Protein AF-A0A934G3W0-F1 (afdb_monomer_lite)

Secondary structure (DSSP, 8-state):
--GGG-GGG-SHHHHHHHHTTSSPPPHHHHHHHHHHHTS-GGGG-

Foldseek 3Di:
DDLVVQPQQPDSVSSVCPVVVVDADDPSSLVVVCVVVVHDSVVRD

Structure (mmCIF, N/CA/C/O backbone):
data_AF-A0A934G3W0-F1
#
_entry.id   AF-A0A934G3W0-F1
#
loop_
_atom_site.group_PDB
_atom_site.id
_atom_site.type_symbol
_atom_site.label_atom_id
_atom_site.label_alt_id
_atom_site.label_comp_id
_atom_site.label_asym_id
_atom_site.label_entity_id
_atom_site.label_seq_id
_atom_site.pdbx_PDB_ins_code
_atom_site.Cartn_x
_atom_site.Cartn_y
_atom_site.Cartn_z
_atom_site.occupancy
_atom_site.B_iso_or_equiv
_atom_site.auth_seq_id
_atom_site.auth_comp_id
_atom_site.auth_asym_id
_atom_site.auth_atom_id
_atom_site.pdbx_PDB_model_num
ATOM 1 N N . MET A 1 1 ? -12.534 4.471 -9.677 1.00 69.12 1 MET A N 1
ATOM 2 C CA . MET A 1 1 ? -11.958 4.392 -8.321 1.00 69.12 1 MET A CA 1
ATOM 3 C C . MET A 1 1 ? -11.015 5.564 -8.145 1.00 69.12 1 MET A C 1
ATOM 5 O O . MET A 1 1 ? -10.161 5.773 -8.997 1.00 69.12 1 MET A O 1
ATOM 9 N N . ARG A 1 2 ? -11.242 6.386 -7.128 1.00 86.62 2 ARG A N 1
ATOM 10 C CA . ARG A 1 2 ? -10.438 7.569 -6.807 1.00 86.62 2 ARG A CA 1
ATOM 11 C C . ARG A 1 2 ? -9.465 7.220 -5.685 1.00 86.62 2 ARG A C 1
ATOM 13 O O . ARG A 1 2 ? -9.705 6.284 -4.931 1.00 86.62 2 ARG A O 1
ATOM 20 N N . GLN A 1 3 ? -8.403 8.006 -5.533 1.00 84.12 3 GLN A N 1
ATOM 21 C CA . GLN A 1 3 ? -7.413 7.796 -4.469 1.00 84.12 3 GLN A CA 1
ATOM 22 C C . GLN A 1 3 ? -8.030 7.862 -3.060 1.00 84.12 3 GLN A C 1
ATOM 24 O O . GLN A 1 3 ? -7.560 7.185 -2.151 1.00 84.12 3 GLN A O 1
ATOM 29 N N . VAL A 1 4 ? -9.112 8.626 -2.871 1.00 89.25 4 VAL A N 1
ATOM 30 C CA . VAL A 1 4 ? -9.880 8.694 -1.607 1.00 89.25 4 VAL A CA 1
ATOM 31 C C . VAL A 1 4 ? -10.594 7.395 -1.251 1.00 89.25 4 VAL A C 1
ATOM 33 O O . VAL A 1 4 ? -10.945 7.193 -0.095 1.00 89.25 4 VAL A O 1
ATOM 36 N N . ASP A 1 5 ? -10.767 6.498 -2.219 1.00 92.56 5 ASP A N 1
ATOM 37 C CA . ASP A 1 5 ? -11.457 5.231 -2.019 1.00 92.56 5 ASP A CA 1
ATOM 38 C C . ASP A 1 5 ? -10.500 4.127 -1.502 1.00 92.56 5 ASP A C 1
ATOM 40 O O . ASP A 1 5 ? -10.913 2.970 -1.458 1.00 92.56 5 ASP A O 1
ATOM 44 N N . LEU A 1 6 ? -9.244 4.460 -1.147 1.00 93.38 6 LEU A N 1
ATOM 45 C CA . LEU A 1 6 ? -8.165 3.551 -0.697 1.00 93.38 6 LEU A CA 1
ATOM 46 C C . LEU A 1 6 ? -7.626 3.884 0.716 1.00 93.38 6 LEU A C 1
ATOM 48 O O . LEU A 1 6 ? -6.422 4.115 0.882 1.00 93.38 6 LEU A O 1
ATOM 52 N N . PRO A 1 7 ? -8.475 3.957 1.755 1.00 94.06 7 PRO A N 1
ATOM 53 C CA . PRO A 1 7 ? -8.036 4.323 3.105 1.00 94.06 7 PRO A CA 1
ATOM 54 C C . PRO A 1 7 ? -7.011 3.347 3.708 1.00 94.06 7 PRO A C 1
ATOM 56 O O . PRO A 1 7 ? -6.167 3.753 4.505 1.00 94.06 7 PRO A O 1
ATOM 59 N N . GLU A 1 8 ? -7.035 2.075 3.308 1.00 94.31 8 GLU A N 1
ATOM 60 C CA . GLU A 1 8 ? -6.113 1.031 3.763 1.00 94.31 8 GLU A CA 1
ATOM 61 C C . GLU A 1 8 ? -4.656 1.264 3.336 1.00 94.31 8 GLU A C 1
ATOM 63 O O . GLU A 1 8 ? -3.726 0.713 3.930 1.00 94.31 8 GLU A O 1
ATOM 68 N N . LEU A 1 9 ? -4.444 2.114 2.329 1.00 95.44 9 LEU A N 1
ATOM 69 C CA . LEU A 1 9 ? -3.120 2.490 1.855 1.00 95.44 9 LEU A CA 1
ATOM 70 C C . LEU A 1 9 ? -2.538 3.693 2.613 1.00 95.44 9 LEU A C 1
ATOM 72 O O . LEU A 1 9 ? -1.323 3.896 2.579 1.00 95.44 9 LEU A O 1
ATOM 76 N N . GLY A 1 10 ? -3.364 4.452 3.340 1.00 94.88 10 GLY A N 1
ATOM 77 C CA . GLY A 1 10 ? -2.964 5.617 4.130 1.00 94.88 10 GLY A CA 1
ATOM 78 C C . GLY A 1 10 ? -3.573 6.932 3.635 1.00 94.88 10 GLY A C 1
ATOM 79 O O . GLY A 1 10 ? -4.661 6.968 3.065 1.00 94.88 10 GLY A O 1
ATOM 80 N N . SER A 1 11 ? -2.884 8.048 3.890 1.00 96.06 11 SER A N 1
ATOM 81 C CA . SER A 1 11 ? -3.343 9.376 3.460 1.00 96.06 11 SER A CA 1
ATOM 82 C C . SER A 1 11 ? -3.275 9.543 1.935 1.00 96.06 11 SER A C 1
ATOM 84 O O . SER A 1 11 ? -2.550 8.821 1.254 1.00 96.06 11 SER A O 1
ATOM 86 N N . GLN A 1 12 ? -3.970 10.550 1.388 1.00 94.19 12 GLN A N 1
ATOM 87 C CA . GLN A 1 12 ? -3.949 10.835 -0.057 1.00 94.19 12 GLN A CA 1
ATOM 88 C C . GLN A 1 12 ? -2.538 11.020 -0.631 1.00 94.19 12 GLN A C 1
ATOM 90 O O . GLN A 1 12 ? -2.261 10.543 -1.728 1.00 94.19 12 GLN A O 1
ATOM 95 N N . GLY A 1 13 ? -1.629 11.652 0.118 1.00 95.88 13 GLY A N 1
ATOM 96 C CA . GLY A 1 13 ? -0.230 11.784 -0.297 1.00 95.88 13 GLY A CA 1
ATOM 97 C C . GLY A 1 13 ? 0.451 10.424 -0.461 1.00 95.88 13 GLY A C 1
ATOM 98 O O . GLY A 1 13 ? 1.043 10.161 -1.503 1.00 95.88 13 GLY A O 1
ATOM 99 N N . VAL A 1 14 ? 0.270 9.527 0.516 1.00 96.06 14 VAL A N 1
ATOM 100 C CA . VAL A 1 14 ? 0.833 8.168 0.471 1.00 96.06 14 VAL A CA 1
ATOM 101 C C . VAL A 1 14 ? 0.269 7.378 -0.709 1.00 96.06 14 VAL A C 1
ATOM 103 O O . VAL A 1 14 ? 1.032 6.751 -1.438 1.00 96.06 14 VAL A O 1
ATOM 106 N N . VAL A 1 15 ? -1.046 7.445 -0.942 1.00 95.31 15 VAL A N 1
ATOM 107 C CA . VAL A 1 15 ? -1.690 6.785 -2.091 1.00 95.31 15 VAL A CA 1
ATOM 108 C C . VAL A 1 15 ? -1.121 7.304 -3.415 1.00 95.31 15 VAL A C 1
ATOM 110 O O . VAL A 1 15 ? -0.816 6.512 -4.303 1.00 95.31 15 VAL A O 1
ATOM 113 N N . SER A 1 16 ? -0.933 8.619 -3.547 1.00 95.44 16 SER A N 1
ATOM 114 C CA . SER A 1 16 ? -0.347 9.231 -4.745 1.00 95.44 16 SER A CA 1
ATOM 115 C C . SER A 1 16 ? 1.090 8.761 -4.999 1.00 95.44 16 SER A C 1
ATOM 117 O O . SER A 1 16 ? 1.452 8.451 -6.136 1.00 95.44 16 SER A O 1
ATOM 119 N N . GLU A 1 17 ? 1.916 8.659 -3.956 1.00 97.00 17 GLU A N 1
ATOM 120 C CA . GLU A 1 17 ? 3.288 8.151 -4.073 1.00 97.00 17 GLU A CA 1
ATOM 121 C C . GLU A 1 17 ? 3.345 6.667 -4.456 1.00 97.00 17 GLU A C 1
ATOM 123 O O . GLU A 1 17 ? 4.151 6.309 -5.313 1.00 97.00 17 GLU A O 1
ATOM 128 N N . LEU A 1 18 ? 2.462 5.831 -3.894 1.00 94.94 18 LEU A N 1
ATOM 129 C CA . LEU A 1 18 ? 2.344 4.412 -4.257 1.00 94.94 18 LEU A CA 1
ATOM 130 C C . LEU A 1 18 ? 1.937 4.240 -5.727 1.00 94.94 18 LEU A C 1
ATOM 132 O O . LEU A 1 18 ? 2.596 3.532 -6.482 1.00 94.94 18 LEU A O 1
ATOM 136 N N . LEU A 1 19 ? 0.881 4.933 -6.167 1.00 91.56 19 LEU A N 1
ATOM 137 C CA . LEU A 1 19 ? 0.371 4.821 -7.541 1.00 91.56 19 LEU A CA 1
ATOM 138 C C . LEU A 1 19 ? 1.323 5.396 -8.595 1.00 91.56 19 LEU A C 1
ATOM 140 O O . LEU A 1 19 ? 1.245 5.022 -9.761 1.00 91.56 19 LEU A O 1
ATOM 144 N N . SER A 1 20 ? 2.202 6.315 -8.199 1.00 95.12 20 SER A N 1
ATOM 145 C CA . SER A 1 20 ? 3.239 6.866 -9.077 1.00 95.12 20 SER A CA 1
ATOM 146 C C . SER A 1 20 ? 4.562 6.098 -9.017 1.00 95.12 20 SER A C 1
ATOM 148 O O . SER A 1 20 ? 5.506 6.493 -9.697 1.00 95.12 20 SER A O 1
ATOM 150 N N . GLY A 1 21 ? 4.655 5.040 -8.203 1.00 94.50 21 GLY A N 1
ATOM 151 C CA . GLY A 1 21 ? 5.872 4.242 -8.035 1.00 94.50 21 GLY A CA 1
ATOM 152 C C . GLY A 1 21 ? 7.009 4.965 -7.306 1.00 94.50 21 GLY A C 1
ATOM 153 O O . GLY A 1 21 ? 8.118 4.449 -7.241 1.00 94.50 21 GLY A O 1
ATOM 154 N N . ARG A 1 22 ? 6.760 6.153 -6.736 1.00 97.69 22 ARG A N 1
ATOM 155 C CA . ARG A 1 22 ? 7.747 6.869 -5.905 1.00 97.69 22 ARG A CA 1
ATOM 156 C C . ARG A 1 22 ? 7.936 6.222 -4.538 1.00 97.69 22 ARG A C 1
ATOM 158 O O . ARG A 1 22 ? 8.900 6.521 -3.839 1.00 97.69 22 ARG A O 1
ATOM 165 N N . ARG A 1 23 ? 6.998 5.359 -4.154 1.00 96.31 23 ARG A N 1
ATOM 166 C CA . ARG A 1 23 ? 7.014 4.587 -2.921 1.00 96.31 23 ARG A CA 1
ATOM 167 C C . ARG A 1 23 ? 6.540 3.171 -3.207 1.00 96.31 23 ARG A C 1
ATOM 169 O O . ARG A 1 23 ? 5.561 2.988 -3.923 1.00 96.31 23 ARG A O 1
ATOM 176 N N . GLU A 1 24 ? 7.194 2.193 -2.600 1.00 96.62 24 GLU A N 1
ATOM 177 C CA . GLU A 1 24 ? 6.768 0.796 -2.666 1.00 96.62 24 GLU A CA 1
ATOM 178 C C . GLU A 1 24 ? 5.691 0.479 -1.624 1.00 96.62 24 GLU A C 1
ATOM 180 O O . GLU A 1 24 ? 5.619 1.096 -0.551 1.00 96.62 24 GLU A O 1
ATOM 185 N N . PHE A 1 25 ? 4.854 -0.511 -1.938 1.00 97.00 25 PHE A N 1
ATOM 186 C CA . PHE A 1 25 ? 3.893 -1.047 -0.985 1.00 97.00 25 PHE A CA 1
ATOM 187 C C . PHE A 1 25 ? 4.631 -1.760 0.143 1.00 97.00 25 PHE A C 1
ATOM 189 O O . PHE A 1 25 ? 5.517 -2.579 -0.081 1.00 97.00 25 PHE A O 1
ATOM 196 N N . ASN A 1 26 ? 4.217 -1.509 1.382 1.00 95.88 26 ASN A N 1
ATOM 197 C CA . ASN A 1 26 ? 4.609 -2.392 2.472 1.00 95.88 26 ASN A CA 1
ATOM 198 C C . ASN A 1 26 ? 3.686 -3.620 2.543 1.00 95.88 26 ASN A C 1
ATOM 200 O O . ASN A 1 26 ? 2.566 -3.621 2.030 1.00 95.88 26 ASN A O 1
ATOM 204 N N . VAL A 1 27 ? 4.123 -4.647 3.275 1.00 95.88 27 VAL A N 1
ATOM 205 C CA . VAL A 1 27 ? 3.387 -5.915 3.422 1.00 95.88 27 VAL A CA 1
ATOM 206 C C . VAL A 1 27 ? 1.958 -5.724 3.955 1.00 95.88 27 VAL A C 1
ATOM 208 O O . VAL A 1 27 ? 1.059 -6.462 3.561 1.00 95.88 27 VAL A O 1
ATOM 211 N N . ARG A 1 28 ? 1.711 -4.739 4.833 1.00 96.31 28 ARG A N 1
ATOM 212 C CA . ARG A 1 28 ? 0.362 -4.457 5.358 1.00 96.31 28 ARG A CA 1
ATOM 213 C C . ARG A 1 28 ? -0.546 -3.887 4.265 1.00 96.31 28 ARG A C 1
ATOM 215 O O . ARG A 1 28 ? -1.673 -4.346 4.123 1.00 96.31 28 ARG A O 1
ATOM 222 N N . GLN A 1 29 ? -0.047 -2.918 3.502 1.00 97.00 29 GLN A N 1
ATOM 223 C CA . GLN A 1 29 ? -0.768 -2.273 2.403 1.00 97.00 29 GLN A CA 1
ATOM 224 C C . GLN A 1 29 ? -1.052 -3.259 1.267 1.00 97.00 29 GLN A C 1
ATOM 226 O O . GLN A 1 29 ? -2.184 -3.333 0.799 1.00 97.00 29 GLN A O 1
ATOM 231 N N . ALA A 1 30 ? -0.048 -4.051 0.873 1.00 96.88 30 ALA A N 1
ATOM 232 C CA . ALA A 1 30 ? -0.177 -5.079 -0.155 1.00 96.88 30 ALA A CA 1
ATOM 233 C C . ALA A 1 30 ? -1.275 -6.091 0.198 1.00 96.88 30 ALA A C 1
ATOM 235 O O . ALA A 1 30 ? -2.140 -6.372 -0.626 1.00 96.88 30 ALA A O 1
ATOM 236 N N . LYS A 1 31 ? -1.286 -6.593 1.441 1.00 97.44 31 LYS A N 1
ATOM 237 C CA . LYS A 1 31 ? -2.323 -7.520 1.918 1.00 97.44 31 LYS A CA 1
ATOM 238 C C . LYS A 1 31 ? -3.712 -6.889 1.921 1.00 97.44 31 LYS A C 1
ATOM 240 O O . LYS A 1 31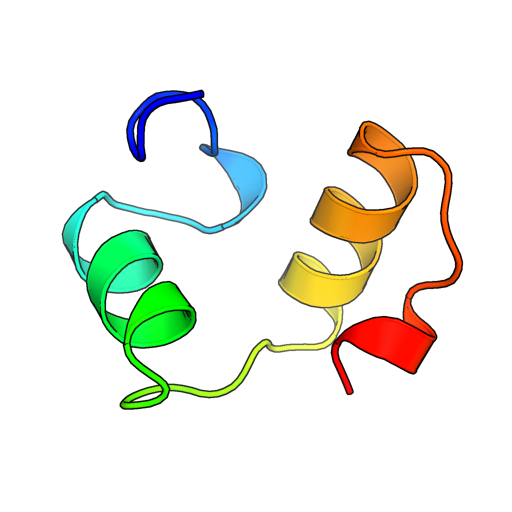 ? -4.630 -7.472 1.360 1.00 97.44 31 LYS A O 1
ATOM 245 N N . ALA A 1 32 ? -3.855 -5.696 2.498 1.00 96.50 32 ALA A N 1
ATOM 246 C CA . ALA A 1 32 ? -5.157 -5.041 2.611 1.00 96.50 32 ALA A CA 1
ATOM 247 C C . ALA A 1 32 ? -5.759 -4.701 1.239 1.00 96.50 32 ALA A C 1
ATOM 249 O O . ALA A 1 32 ? -6.942 -4.937 0.997 1.00 96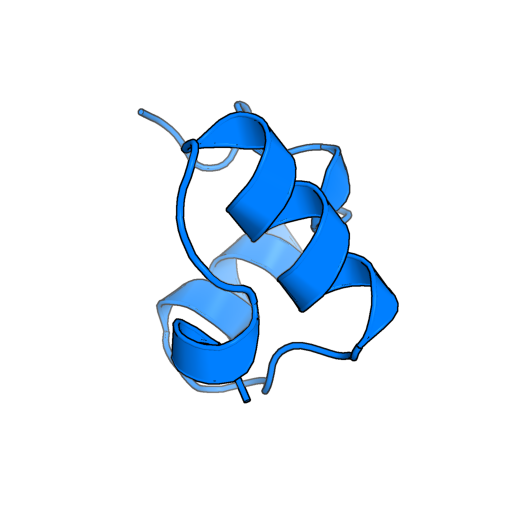.50 32 ALA A O 1
ATOM 250 N N . LEU A 1 33 ? -4.934 -4.196 0.315 1.00 95.88 33 LEU A N 1
ATOM 251 C CA . LEU A 1 33 ? -5.380 -3.926 -1.045 1.00 95.88 33 LEU A CA 1
ATOM 252 C C . LEU A 1 33 ? -5.765 -5.224 -1.754 1.00 95.88 33 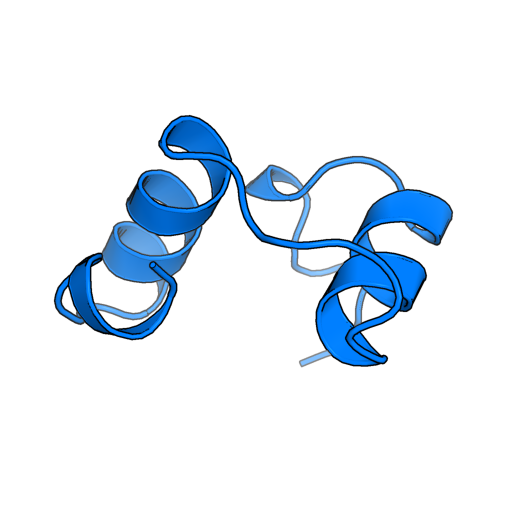LEU A C 1
ATOM 254 O O . LEU A 1 33 ? -6.836 -5.291 -2.347 1.00 95.88 33 LEU A O 1
ATOM 258 N N . ALA A 1 34 ? -4.932 -6.260 -1.651 1.00 96.81 34 ALA A N 1
ATOM 259 C CA . ALA A 1 34 ? -5.186 -7.556 -2.265 1.00 96.81 34 ALA A CA 1
ATOM 260 C C . ALA A 1 34 ? -6.493 -8.203 -1.785 1.00 96.81 34 ALA A C 1
ATOM 262 O O . ALA A 1 34 ? -7.266 -8.678 -2.615 1.00 96.81 34 ALA A O 1
ATOM 263 N N . GLU A 1 35 ? -6.784 -8.151 -0.482 1.00 96.94 35 GLU A N 1
ATOM 264 C CA . GLU A 1 35 ? -8.055 -8.610 0.092 1.00 96.94 35 GLU A CA 1
ATOM 265 C C . GLU A 1 35 ? -9.247 -7.847 -0.490 1.00 96.94 35 GLU A C 1
ATOM 267 O O . GLU A 1 35 ? -10.230 -8.455 -0.911 1.00 96.94 35 GLU A O 1
ATOM 272 N N . ARG A 1 36 ? -9.147 -6.516 -0.579 1.00 94.69 36 ARG A N 1
ATOM 273 C CA . ARG A 1 36 ? -10.216 -5.665 -1.113 1.00 94.69 36 ARG A CA 1
ATOM 274 C C . ARG A 1 36 ? -10.547 -5.976 -2.573 1.00 94.69 36 ARG A C 1
ATOM 276 O O . ARG A 1 36 ? -11.720 -5.966 -2.940 1.00 94.69 36 ARG A O 1
ATOM 283 N N . ILE A 1 37 ? -9.536 -6.181 -3.417 1.00 93.88 37 ILE A N 1
ATOM 284 C CA . ILE A 1 37 ? -9.746 -6.449 -4.850 1.00 93.88 37 ILE A CA 1
ATOM 285 C C . ILE A 1 37 ? -9.838 -7.945 -5.187 1.00 93.88 37 ILE A C 1
ATOM 287 O O . ILE A 1 37 ? -10.086 -8.285 -6.340 1.00 93.88 37 ILE A O 1
ATOM 291 N N . GLY A 1 38 ? -9.666 -8.832 -4.202 1.00 96.56 38 GLY A N 1
ATOM 292 C CA . GLY A 1 38 ? -9.799 -10.280 -4.372 1.00 96.56 38 GLY A CA 1
ATOM 293 C C . GLY A 1 38 ? -8.665 -10.923 -5.174 1.00 96.56 38 GLY A C 1
ATOM 294 O O . GLY A 1 38 ? -8.915 -11.839 -5.956 1.00 96.56 38 GLY A O 1
ATOM 295 N N . VAL A 1 39 ? -7.426 -10.451 -5.009 1.00 97.25 39 VAL A N 1
ATOM 296 C CA . VAL A 1 39 ? -6.244 -10.999 -5.702 1.00 97.25 39 VAL A CA 1
ATOM 297 C C . VAL A 1 39 ? -5.160 -11.437 -4.717 1.00 97.25 39 VAL A C 1
ATOM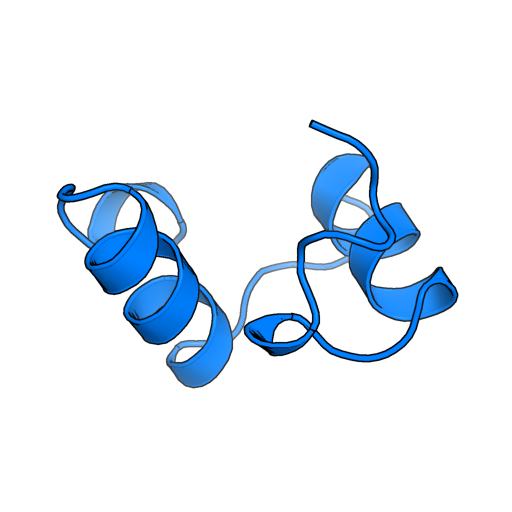 299 O O . VAL A 1 39 ? -5.270 -11.228 -3.513 1.00 97.25 39 VAL A O 1
ATOM 302 N N . SER A 1 40 ? -4.083 -12.046 -5.220 1.00 97.06 40 SER A N 1
ATOM 303 C CA . SER A 1 40 ? -2.910 -12.370 -4.400 1.00 97.06 40 SER A CA 1
ATOM 304 C C . SER A 1 40 ? -2.095 -11.119 -4.057 1.00 97.06 40 SER A C 1
ATOM 306 O O . SER A 1 40 ? -1.760 -10.330 -4.940 1.00 97.06 40 SER A O 1
ATOM 308 N N . ALA A 1 41 ? -1.683 -10.986 -2.792 1.00 95.50 41 ALA A N 1
ATOM 309 C CA . ALA A 1 41 ? -0.806 -9.902 -2.333 1.00 95.50 41 ALA A CA 1
ATOM 310 C C . ALA A 1 41 ? 0.570 -9.891 -3.017 1.00 95.50 41 ALA A C 1
ATOM 312 O O . ALA A 1 41 ? 1.218 -8.850 -3.053 1.00 95.50 41 ALA A O 1
ATOM 313 N N . ALA A 1 42 ? 0.993 -11.018 -3.600 1.00 94.56 42 ALA A N 1
ATOM 314 C CA . ALA A 1 42 ? 2.240 -11.118 -4.354 1.00 94.56 42 ALA A CA 1
ATOM 315 C C . ALA A 1 42 ? 2.279 -10.219 -5.605 1.00 94.56 42 ALA A C 1
ATOM 317 O O . ALA A 1 42 ? 3.353 -9.991 -6.138 1.00 94.56 42 ALA A O 1
ATOM 318 N N . LEU A 1 43 ? 1.137 -9.696 -6.070 1.00 94.06 43 LEU A N 1
ATOM 319 C CA . LEU A 1 43 ? 1.087 -8.743 -7.187 1.00 94.06 43 LEU A CA 1
ATOM 320 C C . LEU A 1 43 ? 1.583 -7.334 -6.823 1.00 94.06 43 LEU A C 1
ATOM 322 O O . LEU A 1 43 ? 1.748 -6.505 -7.714 1.00 94.06 43 LEU A O 1
ATOM 326 N N . PHE A 1 44 ? 1.772 -7.050 -5.533 1.00 91.44 44 PHE A N 1
ATOM 327 C CA . PHE A 1 44 ? 2.151 -5.730 -5.022 1.00 91.44 44 PHE A CA 1
ATOM 328 C C . PHE A 1 44 ? 3.518 -5.713 -4.325 1.00 91.44 44 PHE A C 1
ATOM 330 O O . PHE A 1 44 ? 3.887 -4.675 -3.778 1.00 91.44 44 PHE A O 1
ATOM 337 N N . LEU A 1 45 ? 4.216 -6.853 -4.287 1.00 83.94 45 LEU A N 1
ATOM 338 C CA . LEU A 1 45 ? 5.519 -7.039 -3.641 1.00 83.94 45 LEU A CA 1
ATOM 339 C C . LEU A 1 45 ? 6.647 -7.121 -4.669 1.00 83.94 45 LEU A C 1
ATOM 341 O O . LEU A 1 45 ? 6.368 -7.554 -5.809 1.00 83.94 45 LEU A O 1
#

Sequence (45 aa):
MRQVDLPELGSQGVVSELLSGRREFNVRQAKALAERIGVSAALFL

pLDDT: mean 94.04, std 4.88, range [69.12, 97.69]

Radius of gyration: 9.69 Å; chains: 1; bounding box: 20×24×14 Å

=== Feature glossary ===
Key to the feature types in this record:

Secondary structure (8-state, DSSP). Secondary structure is the local, repeating backbone conformation. DSSP classifies it into eight states by reading the hydrogen-bond network: three helix types (H, G, I), two β types (E, B), two non-regular types (T, S), and unstructured coil (-).

Backbone torsions (φ/ψ). Backbone dihedral angles. Every residue except chain termini has a φ (preceding-C → N → Cα → C) and a ψ (N → Cα → C → next-N). They are reported in degrees following the IUPAC sign convention. Secondary structure is essentially a statement about which (φ, ψ) basin each residue occupies.

Predicted aligned error. Predicted Aligned Error (PAE) is an AlphaFold confidence matrix: entry (i, j) is the expected error in the position of residue j, in ångströms, when the prediction is superimposed on the true structure at residue i. Low PAE within a block of residues means that block is internally rigid and well-predicted; high PAE between two blocks means their relative placement is uncertain even if each block individually is confident.

B-factor. B-factor (Debye–Waller factor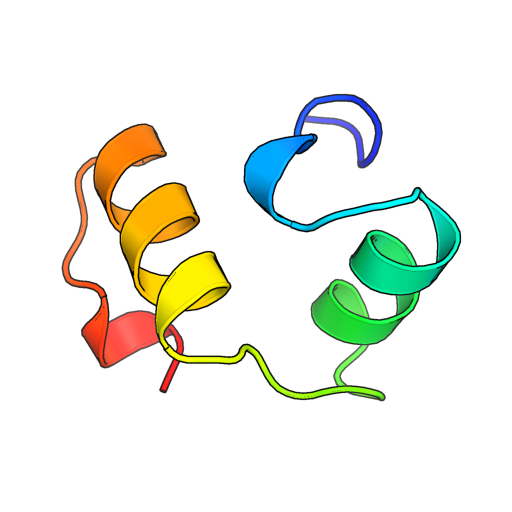) reflects atomic displacement in the crystal lattice. It is an experimental observable (units Å²), not a prediction; low values mean the atom is pinned down, high values mean it moves or is heterogeneous across the crystal.

Secondary structure (3-state, P-SEA). Three-state secondary structure (P-SEA) collapses the eight DSSP classes into helix (a), strand (b), and coil (c). P-SEA assigns these from Cα geometry alone — distances and angles — without requiring backbone oxygens, so it works on any Cα trace.

Sequence. Primary structure: the covalent order of the twenty standard amino acids along the backbone. Two proteins with the same sequence will (almost always) fold to the same structure; two with 30% identity often share a fold but not the details.

pLDDT. pLDDT is the predicted lDDT-Cα score: AlphaFold's confidence that the local environment of each residue (all inter-atomic distances within 15 Å) is correctly placed. It is a per-residue number between 0 and 100, with higher meaning more reliable.

InterPro / GO / CATH / organism. Functional annotations link the protein to curated databases. InterPro entries identify conserved domains and families by matching the sequence against member-database signatures (Pfam, PROSITE, CDD, …). Gene Ontology (GO) terms describe molecular function, biological process, and cellular component in a controlled vocabulary. CATH places the structure in a hierarchical fold classification (Class/Architecture/Topology/Homologous-superfamily). The organism is the source species.

Contact-map, Ramachandran, and PAE plots. Three diagnostic plots accompany the record. The Cα contact map visualizes the tertiary structure as a 2D adjacency matrix (8 Å cutoff, sequence-local contacts suppressed). The Ramachandran plot shows the distribution of backbone (φ, ψ) torsions, with points in the α and β basins reflecting secondary structure content. The PAE plot shows AlphaFold's inter-residue confidence as a color matrix.

mmCIF coordinates. The mmCIF table is the protein's shape written out atom by atom. For each backbone N, Cα, C, and carbonyl O, it records an (x, y, z) coordinate triple in Å plus the residue type, chain letter, and residue number.

Radius of gyration, Cα contacts, bounding box. Three whole-structure scalars: the radius of gyration (RMS distance of Cα from centroid, in Å), the count of Cα–Cα contacts (pairs closer than 8 Å and separated by more than four residues in sequence — i.e. tertiary, not local, contacts), and the bounding-box dimensions. Together they distinguish compact globular folds from extended fibres or disordered chains.

Foldseek 3Di. The Foldseek 3Di string encodes local tertiary geometry as a 20-letter alphabet — one character per residue — derived from the relative positions of nearby Cα atoms. Unlike the amino-acid sequence, 3Di is a direct function of the 3D structure, so two proteins with the same fold have similar 3Di strings even at low sequence identity.

Rendered structure images. Six rendered views show the 3D structure from the faces of a cube — i.e. along ±x, ±y, ±z. Rendering representation is drawn randomly per protein from cartoon (secondary-structure ribbons), sticks (backbone bonds), or molecular surface; coloring is either N→C rainbow (blue at the N-terminus through red at the C-terminus) or one color per chain.

Nearest PDB structures. The Foldseek neighbor list gives the closest experimentally determined structures in the PDB, ranked by structural alignment. TM-score near 1 means near-identical fold; near 0.3 means only rough topology match. This is how one finds what a novel Al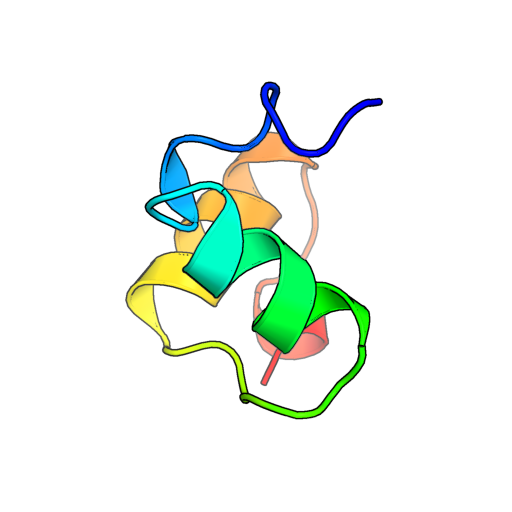phaFold prediction most resembles in the solved-structure universe.

Solvent-accessible surface area. SASA measures how much of the protein is reachable by solvent. It is computed by rolling a water-sized probe over the atomic surface and summing the exposed area (Å²). Per-residue SASA distinguishes core (buried, low SASA) from surface (exposed, high SASA) residues; total SASA is a whole-molecule size measure.